Protein AF-U1N9U8-F1 (afdb_monomer)

Organism: NCBI:txid1238425

Secondary structure (DSSP, 8-state):
-HHHHHHHHHHHHHHHHTTS-HHHHHHHHHHHHHHHHHHHHHHHHHHHHTT-

Foldseek 3Di:
DLLVVCVVPNLCVSCVVVVHDSVVSCVVNVVVVVVVVVVVVVVVVVVVVVVD

Nearest PDB structures (foldseek):
  5z4y-assembly1_B  TM=5.898E-01  e=2.002E+00  unclassified

pLDDT: mean 88.74, std 6.5, range [55.78, 95.62]

Sequence (52 aa):
MWEVLVRAFGYTVAARYLDNSEEVVRERYSHIEASELGDVVTEALEEIDNLA

Solvent-accessible surface area (backbone atoms only — not comparable to full-atom values): 2999 Å² total; per-residue (Å²): 116,67,66,57,41,33,73,74,59,34,46,68,55,30,11,65,78,65,78,46,54,40,68,62,43,41,67,78,47,44,67,56,60,56,50,52,54,49,53,54,50,51,53,53,49,53,55,54,66,74,73,110

Mean predicted aligned error: 5.3 Å

Structure (mmCIF, N/CA/C/O backbone):
data_AF-U1N9U8-F1
#
_entry.id   AF-U1N9U8-F1
#
loop_
_atom_site.group_PDB
_atom_site.id
_atom_site.type_symbol
_atom_site.label_atom_id
_atom_site.label_alt_id
_atom_site.label_comp_id
_atom_site.label_asym_id
_atom_site.label_entity_id
_atom_site.label_seq_id
_atom_site.pdbx_PDB_ins_code
_atom_site.Cartn_x
_atom_site.Cartn_y
_atom_site.Cartn_z
_atom_site.occupancy
_atom_site.B_iso_or_equiv
_atom_site.auth_seq_id
_atom_site.auth_comp_id
_atom_site.auth_asym_id
_atom_site.auth_atom_id
_atom_site.pdbx_PDB_model_num
ATOM 1 N N . MET A 1 1 ? -0.947 9.132 -11.263 1.00 79.69 1 MET A N 1
ATOM 2 C CA . MET A 1 1 ? -1.175 8.051 -12.254 1.00 79.69 1 MET A CA 1
ATOM 3 C C . MET A 1 1 ? -0.529 6.742 -11.810 1.00 79.69 1 MET A C 1
ATOM 5 O O . MET A 1 1 ? -1.234 5.753 -11.720 1.00 79.69 1 MET A O 1
ATOM 9 N N . TRP A 1 2 ? 0.757 6.728 -11.454 1.00 83.31 2 TRP A N 1
ATOM 10 C CA . TRP A 1 2 ? 1.461 5.510 -11.024 1.00 83.31 2 TRP A CA 1
ATOM 11 C C . TRP A 1 2 ? 1.046 4.972 -9.640 1.00 83.31 2 TRP A C 1
ATOM 13 O O . TRP A 1 2 ? 0.938 3.763 -9.484 1.00 83.31 2 TRP A O 1
ATOM 23 N N . GLU A 1 3 ? 0.704 5.839 -8.676 1.00 88.56 3 GLU A N 1
ATOM 24 C CA . GLU A 1 3 ? 0.120 5.416 -7.382 1.00 88.56 3 GLU A CA 1
ATOM 25 C C . GLU A 1 3 ? -1.142 4.567 -7.548 1.00 88.56 3 GLU A C 1
ATOM 27 O O . GLU A 1 3 ? -1.349 3.613 -6.808 1.00 88.56 3 GLU A O 1
ATOM 32 N N . VAL A 1 4 ? -1.975 4.895 -8.542 1.00 91.06 4 VAL A N 1
ATOM 33 C CA . VAL A 1 4 ? -3.208 4.146 -8.822 1.00 91.06 4 VAL A CA 1
ATOM 34 C C . VAL A 1 4 ? -2.875 2.716 -9.243 1.00 91.06 4 VAL A C 1
ATOM 36 O O . VAL A 1 4 ? -3.565 1.793 -8.833 1.00 91.06 4 VAL A O 1
ATOM 39 N N . LEU A 1 5 ? -1.796 2.514 -10.005 1.00 89.88 5 LEU A N 1
ATOM 40 C CA . LEU A 1 5 ? -1.343 1.172 -10.377 1.00 89.88 5 LEU A CA 1
ATOM 41 C C . LEU A 1 5 ? -0.804 0.396 -9.171 1.00 89.88 5 LEU A C 1
ATOM 43 O O . LEU A 1 5 ? -1.082 -0.794 -9.059 1.00 89.88 5 LEU A O 1
ATOM 47 N N . VAL A 1 6 ? -0.070 1.055 -8.266 1.00 90.94 6 VAL A N 1
ATOM 48 C CA . VAL A 1 6 ? 0.461 0.407 -7.053 1.00 90.94 6 VAL A CA 1
ATOM 49 C C . VAL A 1 6 ? -0.670 0.013 -6.101 1.00 90.94 6 VAL A C 1
ATOM 51 O O . VAL A 1 6 ? -0.668 -1.114 -5.622 1.00 90.94 6 VAL A O 1
ATOM 54 N N . ARG A 1 7 ? -1.680 0.868 -5.905 1.00 89.81 7 ARG A N 1
ATOM 55 C CA . ARG A 1 7 ? -2.875 0.526 -5.111 1.00 89.81 7 ARG A CA 1
ATOM 56 C C . ARG A 1 7 ? -3.736 -0.563 -5.751 1.00 89.81 7 ARG A C 1
ATOM 58 O O . ARG A 1 7 ? -4.266 -1.413 -5.052 1.00 89.81 7 ARG A O 1
ATOM 65 N N . ALA A 1 8 ? -3.890 -0.550 -7.075 1.00 91.31 8 ALA A N 1
ATOM 66 C CA . ALA A 1 8 ? -4.760 -1.508 -7.759 1.00 91.31 8 ALA A CA 1
ATOM 67 C C . ALA A 1 8 ? -4.134 -2.903 -7.918 1.00 91.31 8 ALA A C 1
ATOM 69 O O . ALA A 1 8 ? -4.856 -3.897 -7.914 1.00 91.31 8 ALA A O 1
ATOM 70 N N . PHE A 1 9 ? -2.812 -2.989 -8.101 1.00 90.00 9 PHE A N 1
ATOM 71 C CA . PHE A 1 9 ? -2.136 -4.237 -8.480 1.00 90.00 9 PHE A CA 1
ATOM 72 C C . PHE A 1 9 ? -0.959 -4.628 -7.570 1.00 90.00 9 PHE A C 1
ATOM 74 O O . PHE A 1 9 ? -0.393 -5.708 -7.741 1.00 90.00 9 PHE A O 1
ATOM 81 N N . GLY A 1 10 ? -0.577 -3.778 -6.615 1.00 91.19 10 GLY A N 1
ATOM 82 C CA . GLY A 1 10 ? 0.577 -3.986 -5.741 1.00 91.19 10 GLY A CA 1
ATOM 83 C C . GLY A 1 10 ? 1.927 -3.682 -6.404 1.00 91.19 10 GLY A C 1
ATOM 84 O O . GLY A 1 10 ? 2.043 -3.512 -7.622 1.00 91.19 10 GLY A O 1
ATOM 85 N N . TYR A 1 11 ? 2.982 -3.635 -5.585 1.00 92.50 11 TYR A N 1
ATOM 86 C CA . TYR A 1 11 ? 4.330 -3.216 -5.994 1.00 92.50 11 TYR A CA 1
ATOM 87 C C . TYR A 1 11 ? 4.938 -4.082 -7.108 1.00 92.50 11 TYR A C 1
ATOM 89 O O . TYR A 1 11 ? 5.463 -3.542 -8.079 1.00 92.50 11 TYR A O 1
ATOM 97 N N . THR A 1 12 ? 4.834 -5.410 -7.017 1.00 93.62 12 THR A N 1
ATOM 98 C CA . THR A 1 12 ? 5.437 -6.344 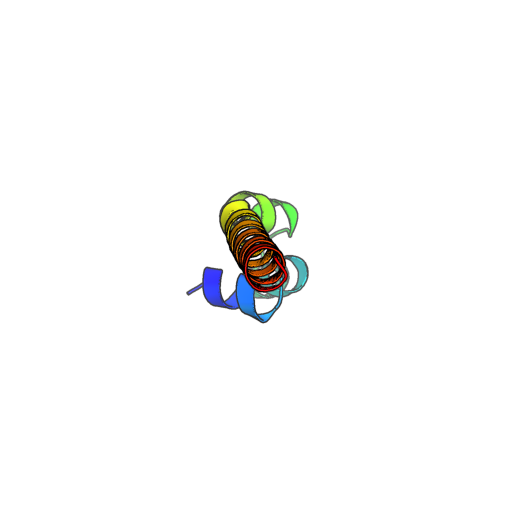-7.986 1.00 93.62 12 THR A CA 1
ATOM 99 C C . THR A 1 12 ? 4.848 -6.198 -9.390 1.00 93.62 12 THR A C 1
ATOM 101 O O . THR A 1 12 ? 5.572 -6.186 -10.388 1.00 93.62 12 THR A O 1
ATOM 104 N N . VAL A 1 13 ? 3.520 -6.093 -9.493 1.00 93.94 13 VAL A N 1
ATOM 105 C CA . VAL A 1 13 ? 2.834 -5.977 -10.786 1.00 93.94 13 VAL A CA 1
ATOM 106 C C . VAL A 1 13 ? 2.997 -4.567 -11.346 1.00 93.94 13 VAL A C 1
ATOM 108 O O . VAL A 1 13 ? 3.299 -4.419 -12.530 1.00 93.94 13 VAL A O 1
ATOM 111 N N . ALA A 1 14 ? 2.889 -3.537 -10.500 1.00 93.31 14 ALA A N 1
ATOM 112 C CA . ALA A 1 14 ? 3.155 -2.161 -10.901 1.00 93.31 14 ALA A CA 1
ATOM 113 C C . ALA A 1 14 ? 4.581 -2.000 -11.448 1.00 93.31 14 ALA A C 1
ATOM 115 O O . ALA A 1 14 ? 4.754 -1.397 -12.500 1.00 93.31 14 ALA A O 1
ATOM 116 N N . ALA A 1 15 ? 5.589 -2.612 -10.823 1.00 95.25 15 ALA A N 1
ATOM 117 C CA . ALA A 1 15 ? 6.977 -2.558 -11.283 1.00 95.25 15 ALA A CA 1
ATOM 118 C C . ALA A 1 15 ? 7.166 -3.015 -12.737 1.00 95.25 15 ALA A C 1
ATOM 120 O O . ALA A 1 15 ? 7.866 -2.354 -13.502 1.00 95.25 15 ALA A O 1
ATOM 121 N N . ARG A 1 16 ? 6.448 -4.062 -13.166 1.00 94.06 16 ARG A N 1
ATOM 122 C CA . ARG A 1 16 ? 6.455 -4.508 -14.570 1.00 94.06 16 ARG A CA 1
ATOM 123 C C . ARG A 1 16 ? 5.850 -3.481 -15.524 1.00 94.06 16 ARG A C 1
ATOM 125 O O . ARG A 1 16 ? 6.387 -3.277 -16.604 1.00 94.06 16 ARG A O 1
ATOM 132 N N . TYR A 1 17 ? 4.753 -2.832 -15.136 1.00 92.94 17 TYR A N 1
ATOM 133 C CA . TYR A 1 17 ? 4.129 -1.780 -15.950 1.00 92.94 17 TYR A CA 1
ATOM 134 C C . TYR A 1 17 ? 4.966 -0.498 -16.008 1.00 92.94 17 TYR A C 1
ATOM 136 O O . TYR A 1 17 ? 4.872 0.256 -16.973 1.00 92.94 17 TYR A O 1
ATOM 144 N N . LEU A 1 18 ? 5.765 -0.256 -14.970 1.00 91.44 18 LEU A N 1
ATOM 145 C CA . LEU A 1 18 ? 6.646 0.899 -14.832 1.00 91.44 18 LEU A CA 1
ATOM 146 C C . LEU A 1 18 ? 8.006 0.720 -15.507 1.00 91.44 18 LEU A C 1
ATOM 148 O O . LEU A 1 18 ? 8.780 1.674 -15.504 1.00 91.44 18 LEU A O 1
ATOM 152 N N . ASP A 1 19 ? 8.313 -0.475 -16.016 1.00 94.81 19 ASP A N 1
ATOM 153 C CA . ASP A 1 19 ? 9.658 -0.860 -16.460 1.00 94.81 19 ASP A CA 1
ATOM 154 C C . ASP A 1 19 ? 10.727 -0.533 -15.398 1.00 94.81 19 ASP A C 1
ATOM 156 O O . ASP A 1 19 ? 11.754 0.092 -15.652 1.00 94.81 19 ASP A O 1
ATOM 160 N N . ASN A 1 20 ? 10.424 -0.874 -14.143 1.00 92.25 20 ASN A N 1
ATOM 161 C CA . ASN A 1 20 ? 11.279 -0.617 -12.989 1.00 92.25 20 ASN A CA 1
ATOM 162 C C . ASN A 1 20 ? 11.407 -1.869 -12.117 1.00 92.25 20 ASN A C 1
ATOM 164 O O . ASN A 1 20 ? 10.585 -2.783 -12.170 1.00 92.25 20 ASN A O 1
ATOM 168 N N . SER A 1 21 ? 12.429 -1.892 -11.265 1.00 95.62 21 SER A N 1
ATOM 169 C CA . SER A 1 21 ? 12.565 -2.914 -10.227 1.00 95.62 21 SER A CA 1
ATOM 170 C C . SER A 1 21 ? 11.530 -2.708 -9.124 1.00 95.62 21 SER A C 1
ATOM 172 O O . SER A 1 21 ? 11.256 -1.575 -8.730 1.00 95.62 21 SER A O 1
ATOM 174 N N . GLU A 1 22 ? 11.011 -3.802 -8.561 1.00 93.88 22 GLU A N 1
ATOM 175 C CA . GLU A 1 22 ? 10.077 -3.734 -7.429 1.00 93.88 22 GLU A CA 1
ATOM 176 C C . GLU A 1 22 ? 10.656 -2.943 -6.254 1.00 93.88 22 GLU A C 1
ATOM 178 O O . GLU A 1 22 ? 9.946 -2.135 -5.669 1.00 93.88 22 GLU A O 1
ATOM 183 N N . GLU A 1 23 ? 11.946 -3.112 -5.957 1.00 95.00 23 GLU A N 1
ATOM 184 C CA . GLU A 1 23 ? 12.641 -2.370 -4.897 1.00 95.00 23 GLU A CA 1
ATOM 185 C C . GLU A 1 23 ? 12.518 -0.848 -5.078 1.00 95.00 23 GLU A C 1
ATOM 187 O O . GLU A 1 23 ? 12.147 -0.140 -4.146 1.00 95.00 23 GLU A O 1
ATOM 192 N N . VAL A 1 24 ? 12.711 -0.358 -6.305 1.00 93.69 24 VAL A N 1
ATOM 193 C CA . VAL A 1 24 ? 12.617 1.070 -6.653 1.00 93.69 24 VAL A CA 1
ATOM 194 C C . VAL A 1 24 ? 11.182 1.585 -6.528 1.00 93.69 24 VAL A C 1
ATOM 196 O O . VAL A 1 24 ? 10.949 2.725 -6.121 1.00 93.69 24 VAL A O 1
ATOM 199 N N . VAL A 1 25 ? 10.199 0.760 -6.890 1.00 93.62 25 VAL A N 1
ATOM 200 C CA . VAL A 1 25 ? 8.777 1.110 -6.774 1.00 93.62 25 VAL A CA 1
ATOM 201 C C . VAL A 1 25 ? 8.342 1.099 -5.311 1.00 93.62 25 VAL A C 1
ATOM 203 O O . VAL A 1 25 ? 7.625 2.000 -4.887 1.00 93.62 25 VAL A O 1
ATOM 206 N N . ARG A 1 26 ? 8.810 0.128 -4.525 1.00 93.31 26 ARG A N 1
ATOM 207 C CA . ARG A 1 26 ? 8.534 0.016 -3.092 1.00 93.31 26 ARG A CA 1
ATOM 208 C C . ARG A 1 26 ? 9.138 1.175 -2.316 1.00 93.31 26 ARG A C 1
ATOM 210 O O . ARG A 1 26 ? 8.449 1.753 -1.491 1.00 93.31 26 ARG A O 1
ATOM 217 N N . GLU A 1 27 ? 10.372 1.567 -2.617 1.00 93.06 27 GLU A N 1
ATOM 218 C CA . GLU A 1 27 ? 10.988 2.751 -2.015 1.00 93.06 27 GLU A CA 1
ATOM 219 C C . GLU A 1 27 ? 10.156 4.011 -2.307 1.00 93.06 27 GLU A C 1
ATOM 221 O O . GLU A 1 27 ? 9.726 4.705 -1.383 1.00 93.06 27 GLU A O 1
ATOM 226 N N . ARG A 1 28 ? 9.853 4.269 -3.589 1.00 90.88 28 ARG A N 1
ATOM 227 C CA . ARG A 1 28 ? 9.130 5.476 -4.026 1.00 90.88 28 ARG A CA 1
ATOM 228 C C . ARG A 1 28 ? 7.676 5.566 -3.573 1.00 90.88 28 ARG A C 1
ATOM 230 O O . ARG A 1 28 ? 7.163 6.678 -3.484 1.00 90.88 28 ARG A O 1
ATOM 237 N N . TYR A 1 29 ? 7.010 4.434 -3.368 1.00 92.19 29 TYR A N 1
ATOM 238 C CA . TYR A 1 29 ? 5.581 4.379 -3.046 1.00 92.19 29 TYR A CA 1
ATOM 239 C C . TYR 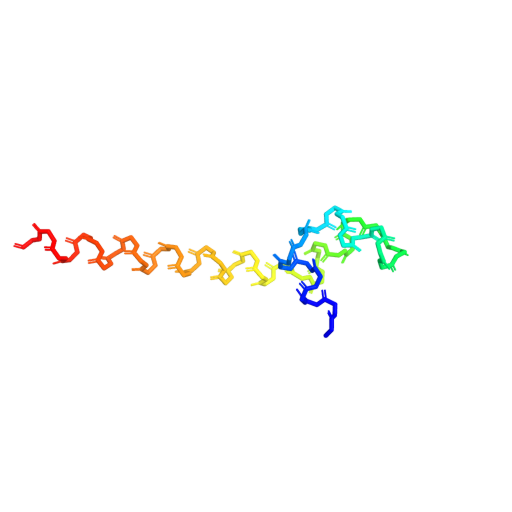A 1 29 ? 5.288 3.749 -1.681 1.00 92.19 29 TYR A C 1
ATOM 241 O O . TYR A 1 29 ? 4.138 3.439 -1.394 1.00 92.19 29 TYR A O 1
ATOM 249 N N . SER A 1 30 ? 6.302 3.599 -0.825 1.00 90.75 30 SER A N 1
ATOM 250 C CA . SER A 1 30 ? 6.192 3.025 0.527 1.00 90.75 30 SER A CA 1
ATOM 251 C C . SER A 1 30 ? 5.129 3.694 1.405 1.00 90.75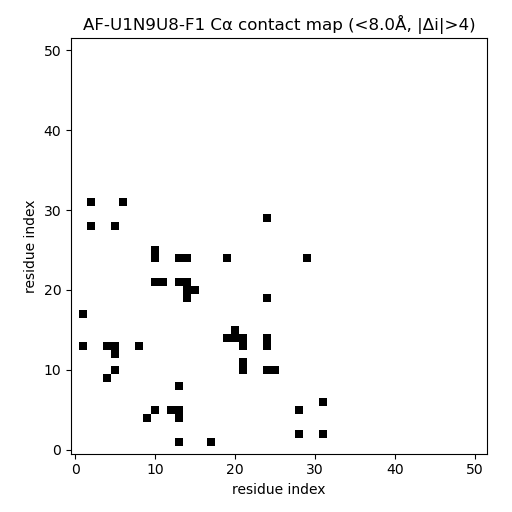 30 SER A C 1
ATOM 253 O O . SER A 1 30 ? 4.541 3.048 2.272 1.00 90.75 30 SER A O 1
ATOM 255 N N . HIS A 1 31 ? 4.825 4.973 1.166 1.00 90.62 31 HIS A N 1
ATOM 256 C CA . HIS A 1 31 ? 3.780 5.705 1.885 1.00 90.62 31 HIS A CA 1
ATOM 257 C C . HIS A 1 31 ? 2.370 5.149 1.652 1.00 90.62 31 HIS A C 1
ATOM 259 O O . HIS A 1 31 ? 1.490 5.392 2.472 1.00 90.62 31 HIS A O 1
ATOM 265 N N . ILE A 1 32 ? 2.145 4.400 0.568 1.00 89.44 32 ILE A N 1
ATOM 266 C CA . ILE A 1 32 ? 0.859 3.748 0.301 1.00 89.44 32 ILE A CA 1
ATOM 267 C C . ILE A 1 32 ?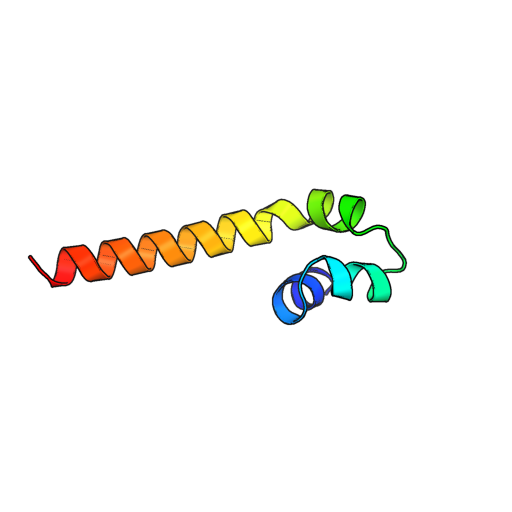 0.582 2.681 1.363 1.00 89.44 32 ILE A C 1
ATOM 269 O O . ILE A 1 32 ? -0.488 2.691 1.959 1.00 89.44 32 ILE A O 1
ATOM 273 N N . GLU A 1 33 ? 1.566 1.826 1.653 1.00 84.00 33 GLU A N 1
ATOM 274 C CA . GLU A 1 33 ? 1.446 0.766 2.665 1.00 84.00 33 GLU A CA 1
ATOM 275 C C . GLU A 1 33 ? 1.291 1.359 4.073 1.00 84.00 33 GLU A C 1
ATOM 277 O O . GLU A 1 33 ? 0.478 0.890 4.864 1.00 84.00 33 GLU A O 1
ATOM 282 N N . ALA A 1 34 ? 2.003 2.451 4.370 1.00 86.62 34 ALA A N 1
ATOM 283 C CA . ALA A 1 34 ? 1.837 3.170 5.632 1.00 86.62 34 ALA A CA 1
ATOM 284 C C . ALA A 1 34 ? 0.434 3.792 5.783 1.00 86.62 34 ALA A C 1
ATOM 286 O O . ALA A 1 34 ? -0.127 3.771 6.876 1.00 86.62 34 ALA A O 1
ATOM 287 N N .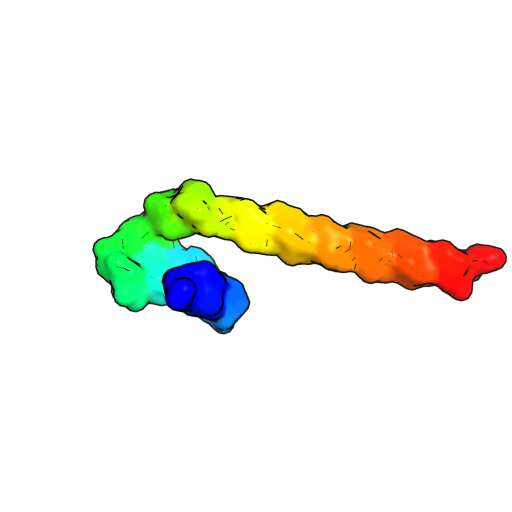 SER A 1 35 ? -0.134 4.332 4.698 1.00 85.81 35 SER A N 1
ATOM 288 C CA . SER A 1 35 ? -1.496 4.879 4.691 1.00 85.81 35 SER A CA 1
ATOM 289 C C . SER A 1 35 ? -2.538 3.780 4.896 1.00 85.81 35 SER A C 1
ATOM 291 O O . SER A 1 35 ? -3.413 3.938 5.735 1.00 85.81 35 SER A O 1
ATOM 293 N N . GLU A 1 36 ? -2.422 2.661 4.176 1.00 84.56 36 GLU A N 1
ATOM 294 C CA . GLU A 1 36 ? -3.365 1.537 4.274 1.00 84.56 36 GLU A CA 1
ATOM 295 C C . GLU A 1 36 ? -3.342 0.889 5.664 1.00 84.56 36 GLU A C 1
ATOM 297 O O . GLU A 1 36 ? -4.391 0.588 6.226 1.00 84.56 36 GLU A O 1
ATOM 302 N N . LEU A 1 37 ? -2.157 0.730 6.263 1.00 84.94 37 LEU A N 1
ATOM 303 C CA . LEU A 1 37 ? -2.037 0.258 7.644 1.00 84.94 37 LEU A CA 1
ATOM 304 C C . LEU A 1 37 ? -2.668 1.234 8.644 1.00 84.94 37 LEU A C 1
ATOM 306 O O . LEU A 1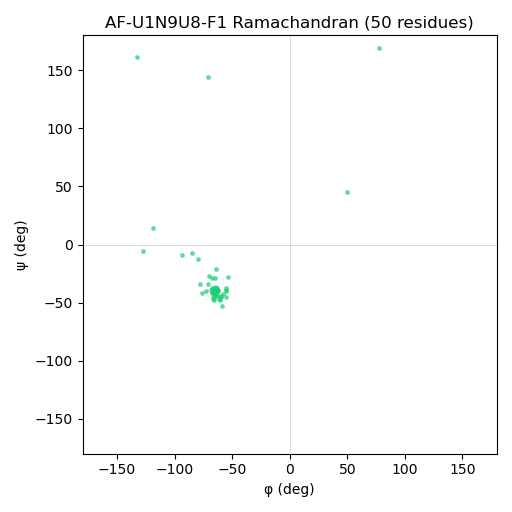 37 ? -3.267 0.792 9.621 1.00 84.94 37 LEU A O 1
ATOM 310 N N . GLY A 1 38 ? -2.545 2.542 8.408 1.00 86.38 38 GLY A N 1
ATOM 311 C CA . GLY A 1 38 ? -3.206 3.563 9.219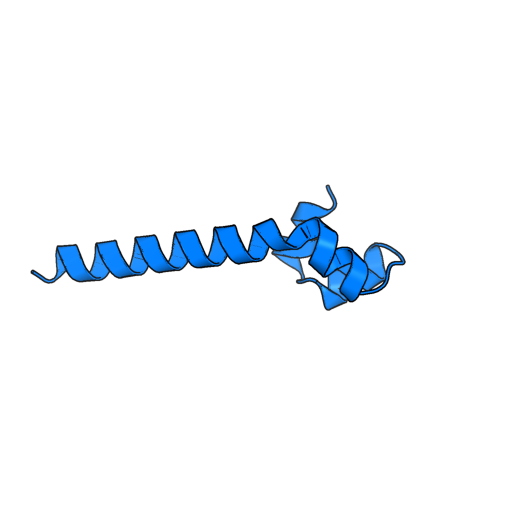 1.00 86.38 38 GLY A CA 1
ATOM 312 C C . GLY A 1 38 ? -4.726 3.431 9.180 1.00 86.38 38 GLY A C 1
ATOM 313 O O . GLY A 1 38 ? -5.354 3.385 10.234 1.00 86.38 38 GLY A O 1
ATOM 314 N N . ASP A 1 39 ? -5.293 3.289 7.982 1.00 86.69 39 ASP A N 1
ATOM 315 C CA . ASP A 1 39 ? -6.738 3.150 7.786 1.00 86.69 39 ASP A CA 1
ATOM 316 C C . ASP A 1 39 ? -7.282 1.880 8.470 1.00 86.69 39 ASP A C 1
ATOM 318 O O . ASP A 1 39 ? -8.271 1.948 9.198 1.00 86.69 39 ASP A O 1
ATOM 322 N N . VAL A 1 40 ? -6.590 0.741 8.326 1.00 88.19 40 VAL A N 1
ATOM 323 C CA . VAL A 1 40 ? -6.957 -0.525 8.994 1.00 88.19 40 VAL A CA 1
ATOM 324 C C . VAL A 1 40 ? -6.899 -0.400 10.518 1.00 88.19 40 VAL A C 1
ATOM 326 O O . VAL A 1 40 ? -7.756 -0.929 11.224 1.00 88.19 40 VAL A O 1
ATOM 329 N N . VAL A 1 41 ? -5.889 0.292 11.053 1.00 88.31 41 VAL A N 1
ATOM 330 C CA . VAL A 1 41 ? -5.779 0.527 12.499 1.00 88.31 41 VAL A CA 1
ATOM 331 C C . VAL A 1 41 ? -6.918 1.413 12.992 1.00 88.31 41 VAL A C 1
ATOM 333 O O . VAL A 1 41 ? -7.487 1.124 14.041 1.00 88.31 41 VAL A O 1
ATOM 336 N N . THR A 1 42 ? -7.269 2.467 12.255 1.00 88.81 42 THR A N 1
ATOM 337 C CA . THR A 1 42 ? -8.403 3.327 12.604 1.00 88.81 42 THR A CA 1
ATOM 338 C C . THR A 1 42 ? -9.713 2.544 12.615 1.00 88.81 42 THR A C 1
ATOM 340 O O . THR A 1 42 ? -10.432 2.621 13.606 1.00 88.81 42 THR A O 1
ATOM 343 N N . GLU A 1 43 ? -9.986 1.734 11.591 1.00 87.50 43 GLU A N 1
ATOM 344 C CA . GLU A 1 43 ? -11.187 0.888 11.534 1.00 87.50 43 GLU A CA 1
ATOM 345 C C . GLU A 1 43 ? -11.250 -0.096 12.715 1.00 87.50 43 GLU A C 1
ATOM 347 O O . GLU A 1 43 ? -12.279 -0.220 13.378 1.00 87.50 43 GLU A O 1
ATOM 352 N N . ALA A 1 44 ? -10.128 -0.741 13.048 1.00 89.00 44 ALA A N 1
ATOM 353 C CA . ALA A 1 44 ? -10.060 -1.665 14.177 1.00 89.00 44 ALA A CA 1
ATOM 354 C C . ALA A 1 44 ? -10.280 -0.969 15.535 1.00 89.00 44 ALA A C 1
ATOM 356 O O . ALA A 1 44 ? -10.897 -1.543 16.432 1.00 89.00 44 ALA A O 1
ATOM 357 N N . LEU A 1 45 ? -9.781 0.260 15.707 1.00 89.38 45 LEU A N 1
ATOM 358 C CA . LEU A 1 45 ? -10.030 1.050 16.917 1.00 89.38 45 LEU A CA 1
ATOM 359 C C . LEU A 1 45 ? -11.503 1.457 17.028 1.00 89.38 45 LEU A C 1
ATOM 361 O O . LEU A 1 45 ? -12.073 1.360 18.113 1.00 89.38 45 LEU A O 1
ATOM 365 N N . GLU A 1 46 ? -12.133 1.849 15.919 1.00 89.88 46 GLU A N 1
ATOM 366 C CA . GLU A 1 46 ? -13.565 2.158 15.884 1.00 89.88 46 GLU A CA 1
ATOM 367 C C . GLU A 1 46 ? -14.425 0.931 16.224 1.00 89.88 46 GLU A C 1
ATOM 369 O O . GLU A 1 46 ? -15.416 1.055 16.944 1.00 89.88 46 GLU A O 1
ATOM 374 N N . GLU A 1 47 ? -14.058 -0.269 15.764 1.00 86.88 47 GLU A N 1
ATOM 375 C CA . GLU A 1 47 ? -14.767 -1.505 16.127 1.00 86.88 47 GLU A CA 1
ATOM 376 C C . GLU A 1 47 ? -14.683 -1.787 17.638 1.00 86.88 47 GLU A C 1
ATOM 378 O O . GLU A 1 47 ? -15.683 -2.155 18.257 1.00 86.88 47 GLU A O 1
ATOM 383 N N . ILE A 1 48 ? -13.516 -1.557 18.251 1.00 85.94 48 ILE A N 1
ATOM 384 C CA . ILE A 1 48 ? -13.311 -1.731 19.696 1.00 85.94 48 ILE A CA 1
ATOM 385 C C . ILE A 1 48 ? -14.123 -0.710 20.505 1.00 85.94 48 ILE A C 1
ATOM 387 O O . ILE A 1 48 ? -14.778 -1.101 21.471 1.00 85.94 48 ILE A O 1
ATOM 391 N N . ASP A 1 49 ? -14.120 0.567 20.112 1.00 83.69 49 ASP A N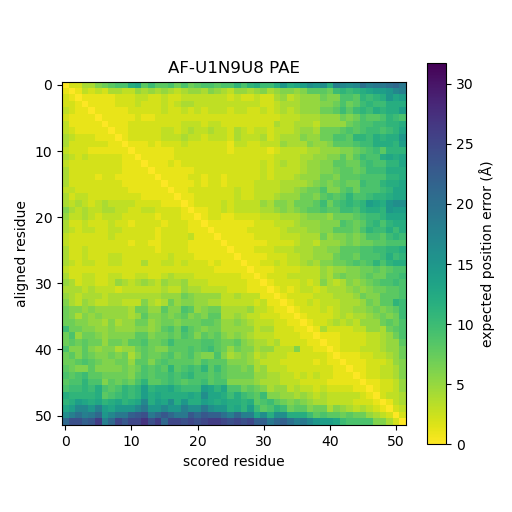 1
ATOM 392 C CA . ASP A 1 49 ? -14.878 1.619 20.805 1.00 83.69 49 ASP A CA 1
ATOM 393 C C . ASP A 1 49 ? -16.400 1.403 20.718 1.00 83.69 49 ASP A C 1
ATOM 395 O O . ASP A 1 49 ? -17.127 1.769 21.637 1.00 83.69 49 ASP A O 1
ATOM 399 N N . ASN A 1 50 ? -16.900 0.764 19.654 1.00 78.19 50 ASN A N 1
ATOM 400 C CA . ASN A 1 50 ? -18.323 0.426 19.514 1.00 78.19 50 ASN A CA 1
ATOM 401 C C . ASN A 1 50 ? -18.752 -0.830 20.302 1.00 78.19 50 ASN A C 1
ATOM 403 O O . ASN A 1 50 ? -19.951 -1.095 20.425 1.00 78.19 50 ASN A O 1
ATOM 407 N N . LEU A 1 51 ? -17.801 -1.619 20.811 1.00 71.75 51 LEU A N 1
ATOM 408 C CA . LEU A 1 51 ? -18.056 -2.825 21.609 1.00 71.75 51 LEU A CA 1
ATOM 409 C C . LEU A 1 51 ? -18.070 -2.564 23.129 1.00 71.75 51 LEU A C 1
ATOM 411 O O . LEU A 1 51 ? -18.429 -3.477 23.881 1.00 71.75 51 LEU A O 1
ATOM 415 N N . ALA A 1 52 ? -17.679 -1.365 23.579 1.00 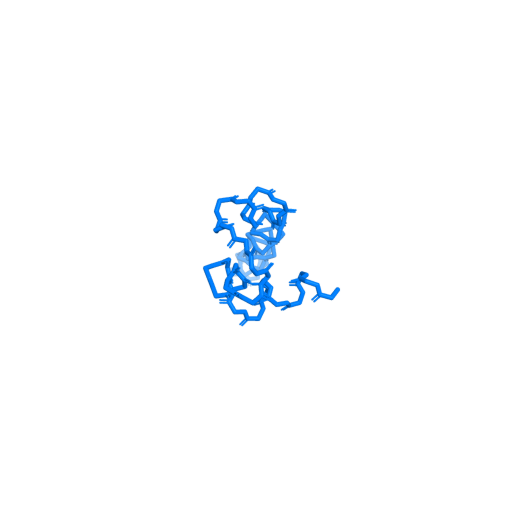55.78 52 ALA A N 1
ATOM 416 C CA . ALA A 1 52 ? -17.601 -0.953 24.987 1.00 55.78 52 ALA A CA 1
ATOM 417 C C . ALA A 1 52 ? -18.840 -0.165 25.451 1.00 55.78 52 ALA A C 1
ATOM 419 O O . ALA A 1 52 ? -19.239 -0.361 26.625 1.00 55.78 52 ALA A O 1
#

Radius of gyration: 14.62 Å; Cα contacts (8 Å, |Δi|>4): 25; chains: 1; bounding box: 31×14×41 Å